Protein AF-A0A7C7V6V5-F1 (afdb_monomer_lite)

Radius of gyration: 15.03 Å; chains: 1; bounding box: 33×34×38 Å

Sequence (133 aa):
MNKLRLRRIFAPDGRTVIVALDHAVYFGPLAGLERPGKVIEQVVAAGADAVLTTAGVAARFGERLGRAGLILRADGGGTVRDPQPAGPRPILSIERALRLGADGLACMGMIGSPHESASLQLLSELVDECGRW

Secondary structure (DSSP, 8-state):
--HHHHHHHS-TTS---EEE--THHHH-S-TT-SSHHHHHHHHHHTT-SEEEE-HHHHHHHGGGGTTSEEEEE-EE---TT-SSPPPPEE---HHHHHHTT-SEEE----TTSTTHHHHHHHHHHHHHHHTT-

pLDDT: mean 94.13, std 5.76, range [59.81, 98.75]

Foldseek 3Di:
DDPVLVPLQADPVRDFAEAELACCLAAPDDVPNVPVLVVLLVVVVVPHSAYEHALVCLVVRVVSNPSHAYEHEQWDPFYPPDPDTDDIDGPDDPVSCVVSVHSYYDADQPPPDPCNVVSVVVVVVVVVRVVVD

Structure (mmCIF, N/CA/C/O backbone):
data_AF-A0A7C7V6V5-F1
#
_entry.id   AF-A0A7C7V6V5-F1
#
loop_
_atom_site.group_PDB
_atom_site.id
_atom_site.type_symbol
_atom_site.label_atom_id
_atom_site.label_alt_id
_atom_site.label_comp_id
_atom_site.label_asym_id
_atom_site.label_entity_id
_atom_site.label_seq_id
_atom_site.pdbx_PDB_ins_code
_atom_site.Cartn_x
_atom_site.Cartn_y
_atom_site.Cartn_z
_atom_site.occupancy
_atom_site.B_iso_or_equiv
_atom_site.auth_seq_id
_atom_site.auth_comp_id
_atom_site.auth_asym_id
_atom_site.auth_atom_id
_atom_site.pdbx_PDB_model_num
ATOM 1 N N . MET A 1 1 ? -8.417 16.136 3.022 1.00 59.81 1 MET A N 1
ATOM 2 C CA . MET A 1 1 ? -7.954 14.833 3.553 1.00 59.81 1 MET A CA 1
ATOM 3 C C . MET A 1 1 ? -9.113 14.131 4.255 1.00 59.81 1 MET A C 1
ATOM 5 O O . MET A 1 1 ? -9.665 14.684 5.204 1.00 59.81 1 MET A O 1
ATOM 9 N N . ASN A 1 2 ? -9.547 12.973 3.748 1.00 72.19 2 ASN A N 1
ATOM 10 C CA . ASN A 1 2 ? -10.760 12.292 4.207 1.00 72.19 2 ASN A CA 1
ATOM 11 C C . ASN A 1 2 ? -10.545 11.617 5.577 1.00 72.19 2 ASN A C 1
ATOM 13 O O . ASN A 1 2 ? -9.967 10.535 5.677 1.00 72.19 2 ASN A O 1
ATOM 17 N N . LYS A 1 3 ? -11.033 12.261 6.645 1.00 79.75 3 LYS A N 1
ATOM 18 C CA . LYS A 1 3 ? -10.884 11.772 8.026 1.00 79.75 3 LYS A CA 1
ATOM 19 C C . LYS A 1 3 ? -11.612 10.446 8.288 1.00 79.75 3 LYS A C 1
ATOM 21 O O . LYS A 1 3 ? -11.285 9.783 9.264 1.00 79.75 3 LYS A O 1
ATOM 26 N N . LEU A 1 4 ? -12.591 10.051 7.467 1.00 87.81 4 LEU A N 1
ATOM 27 C CA . LEU A 1 4 ? -13.357 8.818 7.683 1.00 87.81 4 LEU A CA 1
ATOM 28 C C . LEU A 1 4 ? -12.559 7.571 7.288 1.00 87.81 4 LEU A C 1
ATOM 30 O O . LEU A 1 4 ? -12.520 6.627 8.071 1.00 87.81 4 LEU A O 1
ATOM 34 N N . ARG A 1 5 ? -11.877 7.586 6.134 1.00 92.75 5 ARG A N 1
ATOM 35 C CA . ARG A 1 5 ? -11.033 6.460 5.683 1.00 92.75 5 ARG A CA 1
ATOM 36 C C . ARG A 1 5 ? -9.810 6.265 6.580 1.00 92.75 5 ARG A C 1
ATOM 38 O O . ARG A 1 5 ? -9.487 5.146 6.961 1.00 92.75 5 ARG A O 1
ATOM 45 N N . LEU A 1 6 ? -9.196 7.361 7.033 1.00 93.62 6 LEU A N 1
ATOM 46 C CA . LEU A 1 6 ? -8.052 7.292 7.951 1.00 93.62 6 LEU A CA 1
ATOM 47 C C . LEU A 1 6 ? -8.384 6.607 9.287 1.00 93.62 6 LEU A C 1
ATOM 49 O O . LEU A 1 6 ? -7.518 5.941 9.840 1.00 93.62 6 LEU A O 1
ATOM 53 N N . ARG A 1 7 ? -9.630 6.683 9.777 1.00 93.69 7 ARG A N 1
ATOM 54 C CA . ARG A 1 7 ? -10.069 5.971 10.999 1.00 93.69 7 ARG A CA 1
ATOM 55 C C . ARG A 1 7 ? -10.101 4.447 10.857 1.00 93.69 7 ARG A C 1
ATOM 57 O O . ARG A 1 7 ? -10.281 3.767 11.860 1.00 93.69 7 ARG A O 1
ATOM 64 N N . ARG A 1 8 ? -10.007 3.921 9.633 1.00 93.44 8 ARG A N 1
ATOM 65 C CA . ARG A 1 8 ? -9.872 2.482 9.370 1.00 93.44 8 ARG A CA 1
ATOM 66 C C . ARG A 1 8 ? -8.412 2.039 9.299 1.00 93.44 8 ARG A C 1
ATOM 68 O O . ARG A 1 8 ? -8.150 0.860 9.463 1.00 93.44 8 ARG A O 1
ATOM 75 N N . ILE A 1 9 ? -7.485 2.969 9.063 1.00 97.19 9 ILE A N 1
ATOM 76 C CA . ILE A 1 9 ? -6.042 2.695 8.993 1.00 97.19 9 ILE A CA 1
ATOM 77 C C . ILE A 1 9 ? -5.368 2.9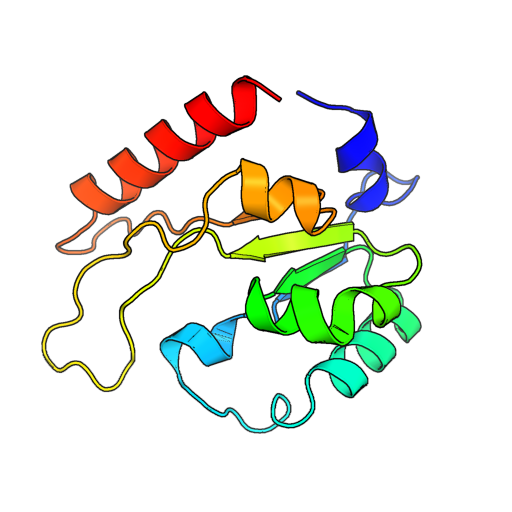47 10.346 1.00 97.19 9 ILE A C 1
ATOM 79 O O . ILE A 1 9 ? -4.469 2.206 10.724 1.00 97.19 9 ILE A O 1
ATOM 83 N N . PHE A 1 10 ? -5.788 3.981 11.076 1.00 96.88 10 PHE A N 1
ATOM 84 C CA . PHE A 1 10 ? -5.230 4.342 12.377 1.00 96.88 10 PHE A CA 1
ATOM 85 C C . PHE A 1 10 ? -6.135 3.885 13.521 1.00 96.88 10 PHE A C 1
ATOM 87 O O . PHE A 1 10 ? -7.345 4.135 13.509 1.00 96.88 10 PHE A O 1
ATOM 94 N N . ALA A 1 11 ? -5.522 3.281 14.534 1.00 95.00 11 ALA A N 1
ATOM 95 C CA . ALA A 1 11 ? -6.152 2.923 15.791 1.00 95.00 11 ALA A CA 1
ATOM 96 C C . ALA A 1 11 ? -6.553 4.177 16.605 1.00 95.00 11 ALA A C 1
ATOM 98 O O . ALA A 1 11 ? -6.087 5.290 16.327 1.00 95.00 11 ALA A O 1
ATOM 99 N N . PRO A 1 12 ? -7.416 4.038 17.635 1.00 93.25 12 PRO A N 1
ATOM 100 C CA . PRO A 1 12 ? -7.877 5.169 18.448 1.00 93.25 12 PRO A CA 1
ATOM 101 C C . PRO A 1 12 ? -6.768 5.948 19.170 1.00 93.25 12 PRO A C 1
ATOM 103 O O . PRO A 1 12 ? -6.970 7.114 19.501 1.00 93.25 12 PRO A O 1
ATOM 106 N N . ASP A 1 13 ? -5.614 5.325 19.412 1.00 95.31 13 ASP A N 1
ATOM 107 C CA . ASP A 1 13 ? -4.432 5.959 20.010 1.00 95.31 13 ASP A CA 1
ATOM 108 C C . ASP A 1 13 ? -3.603 6.776 18.995 1.00 95.31 13 ASP A C 1
ATOM 110 O O . ASP A 1 13 ? -2.578 7.361 19.351 1.00 95.31 13 ASP A O 1
ATOM 114 N N . GLY A 1 14 ? -4.043 6.826 17.733 1.00 95.25 14 GLY A N 1
ATOM 115 C CA . GLY A 1 14 ? -3.376 7.526 16.641 1.00 95.25 14 GLY A CA 1
ATOM 116 C C . GLY A 1 14 ? -2.199 6.764 16.031 1.00 95.25 14 GLY A C 1
ATOM 117 O O . GLY A 1 14 ? -1.492 7.333 15.198 1.00 95.25 14 GLY A O 1
ATOM 118 N N . ARG A 1 15 ? -1.967 5.505 16.419 1.00 96.94 15 ARG A N 1
ATOM 119 C CA . ARG A 1 15 ? -0.919 4.639 15.858 1.00 96.94 15 ARG A CA 1
ATOM 120 C C . ARG A 1 15 ? -1.508 3.680 14.825 1.00 96.94 15 ARG A C 1
ATOM 122 O O . ARG A 1 15 ? -2.721 3.591 14.661 1.00 96.94 15 ARG A O 1
ATOM 129 N N . THR A 1 16 ? -0.644 3.014 14.065 1.00 98.12 16 THR A N 1
ATOM 130 C CA . THR A 1 16 ? -1.061 2.026 13.065 1.00 98.12 16 THR A CA 1
ATOM 131 C C . THR A 1 16 ? -0.003 0.945 12.897 1.00 98.12 16 THR A C 1
ATOM 133 O O . THR A 1 16 ? 1.197 1.236 12.884 1.00 98.12 16 THR A O 1
ATOM 136 N N . VAL A 1 17 ? -0.450 -0.295 12.740 1.00 98.31 17 VAL A N 1
ATOM 137 C CA . VAL A 1 17 ? 0.339 -1.414 12.232 1.00 98.31 17 VAL A CA 1
ATOM 138 C C . VAL A 1 17 ? -0.233 -1.828 10.882 1.00 98.31 17 VAL A C 1
ATOM 140 O O . VAL A 1 17 ? -1.342 -2.356 10.789 1.00 98.31 17 VAL A O 1
ATOM 143 N N . ILE A 1 18 ? 0.552 -1.612 9.827 1.00 98.56 18 ILE A N 1
ATOM 144 C CA . ILE A 1 18 ? 0.183 -1.957 8.454 1.00 98.56 18 ILE A CA 1
ATOM 145 C C . ILE A 1 18 ? 1.024 -3.146 8.003 1.00 98.56 18 ILE A C 1
ATOM 147 O O . ILE A 1 18 ? 2.253 -3.069 7.996 1.00 98.56 18 ILE A O 1
ATOM 151 N N . VAL A 1 19 ? 0.375 -4.230 7.577 1.00 98.19 19 VAL A N 1
ATOM 152 C CA . VAL A 1 19 ? 1.073 -5.395 7.016 1.00 98.19 19 VAL A CA 1
ATOM 153 C C . VAL A 1 19 ? 1.022 -5.357 5.490 1.00 98.19 19 VAL A C 1
ATOM 155 O O . VAL A 1 19 ? -0.054 -5.368 4.891 1.00 98.19 19 VAL A O 1
ATOM 158 N N . ALA A 1 20 ? 2.193 -5.340 4.852 1.00 97.50 20 ALA A N 1
ATOM 159 C CA . ALA A 1 20 ? 2.327 -5.330 3.397 1.00 97.50 20 ALA A CA 1
ATOM 160 C C . ALA A 1 20 ? 2.397 -6.750 2.810 1.00 97.50 20 ALA A C 1
ATOM 162 O O . ALA A 1 20 ? 3.309 -7.521 3.102 1.00 97.50 20 ALA A O 1
ATOM 163 N N . LEU A 1 21 ? 1.438 -7.083 1.945 1.00 97.00 21 LEU A N 1
ATOM 164 C CA . LEU A 1 21 ? 1.233 -8.394 1.314 1.00 97.00 21 LEU A CA 1
ATOM 165 C C . LEU A 1 21 ? 1.176 -8.304 -0.224 1.00 97.00 21 LEU A C 1
ATOM 167 O O . LEU A 1 21 ? 0.650 -9.192 -0.893 1.00 97.00 21 LEU A O 1
ATOM 171 N N . ASP A 1 22 ? 1.670 -7.217 -0.806 1.00 96.12 22 ASP A N 1
ATOM 172 C CA . ASP A 1 22 ? 1.623 -6.919 -2.241 1.00 96.12 22 ASP A CA 1
ATOM 173 C C . ASP A 1 22 ? 2.877 -7.361 -3.012 1.00 96.12 22 ASP A C 1
ATOM 175 O O . ASP A 1 22 ? 2.842 -7.421 -4.237 1.00 96.12 22 ASP A O 1
ATOM 179 N N . HIS A 1 23 ? 3.946 -7.754 -2.314 1.00 93.69 23 HIS A N 1
ATOM 180 C CA . HIS A 1 23 ? 5.250 -8.166 -2.857 1.00 93.69 23 HIS A CA 1
ATOM 181 C C . HIS A 1 23 ? 5.187 -9.176 -4.014 1.00 93.69 23 HIS A C 1
ATOM 183 O O . HIS A 1 23 ? 6.009 -9.130 -4.932 1.00 93.69 23 HIS A O 1
ATOM 189 N N . ALA A 1 24 ? 4.197 -10.075 -4.006 1.00 89.88 24 ALA A N 1
ATOM 190 C CA . ALA A 1 24 ? 4.021 -11.066 -5.065 1.00 89.88 24 ALA A CA 1
ATOM 191 C C . ALA A 1 24 ? 3.784 -10.436 -6.453 1.00 89.88 24 ALA A C 1
ATOM 193 O O . ALA A 1 24 ? 4.027 -11.092 -7.464 1.00 89.88 24 ALA A O 1
ATOM 194 N N . VAL A 1 25 ? 3.371 -9.162 -6.517 1.00 89.88 25 VAL A N 1
ATOM 195 C CA . VAL A 1 25 ? 3.261 -8.408 -7.776 1.00 89.88 25 VAL A CA 1
ATOM 196 C C . VAL A 1 25 ? 4.607 -8.278 -8.495 1.00 89.88 25 VAL A C 1
ATOM 198 O O . VAL A 1 25 ? 4.641 -8.291 -9.720 1.00 89.88 25 VAL A O 1
ATOM 201 N N . TYR A 1 26 ? 5.707 -8.192 -7.742 1.00 91.50 26 TYR A N 1
ATOM 202 C CA . TYR A 1 26 ? 7.054 -7.996 -8.274 1.00 91.50 26 TYR A CA 1
ATOM 203 C C . TYR A 1 26 ? 7.862 -9.299 -8.295 1.00 91.50 26 TYR A C 1
ATOM 205 O O . TYR A 1 26 ? 8.539 -9.603 -9.278 1.00 91.50 26 TYR A O 1
ATOM 213 N N . PHE A 1 27 ? 7.770 -10.094 -7.225 1.00 92.12 27 PHE A N 1
ATOM 214 C CA . PHE A 1 27 ? 8.560 -11.319 -7.062 1.00 92.12 27 PHE A CA 1
ATOM 215 C C . PHE A 1 27 ? 7.880 -12.584 -7.615 1.00 92.12 27 PHE A C 1
ATOM 217 O O . PHE A 1 27 ? 8.537 -13.608 -7.797 1.00 92.12 27 PHE A O 1
ATOM 224 N N . GLY A 1 28 ? 6.576 -12.536 -7.905 1.00 87.38 28 GLY A N 1
ATOM 225 C CA . GLY A 1 28 ? 5.775 -13.728 -8.186 1.00 87.38 28 GLY A CA 1
ATOM 226 C C . GLY A 1 28 ? 5.390 -14.494 -6.909 1.00 87.38 28 GLY A C 1
ATOM 227 O O . GLY A 1 28 ? 5.413 -13.921 -5.820 1.00 87.38 28 GLY A O 1
ATOM 228 N N . PRO A 1 29 ? 4.994 -15.778 -7.012 1.00 83.75 29 PRO A N 1
ATOM 229 C CA . PRO A 1 29 ? 4.623 -16.589 -5.853 1.00 83.75 29 PRO A CA 1
ATOM 230 C C . PRO A 1 29 ? 5.778 -16.6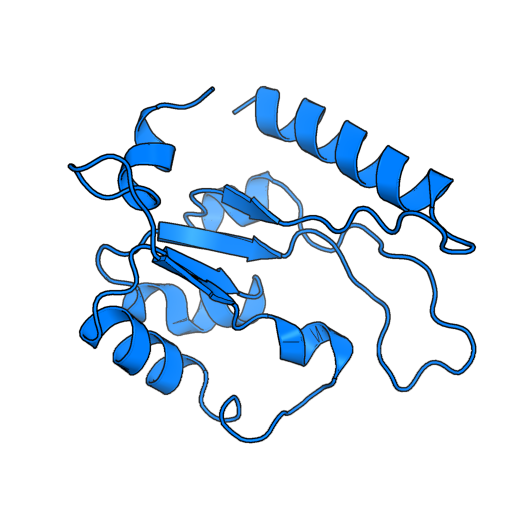81 -4.845 1.00 83.75 29 PRO A C 1
ATOM 232 O O . PRO A 1 29 ? 6.821 -17.260 -5.142 1.00 83.75 29 PRO A O 1
ATOM 235 N N . LEU A 1 30 ? 5.585 -16.098 -3.662 1.00 88.62 30 LEU A N 1
ATOM 236 C CA . LEU A 1 30 ? 6.555 -16.090 -2.570 1.00 88.62 30 LEU A CA 1
ATOM 237 C C . LEU A 1 30 ? 6.162 -17.097 -1.490 1.00 88.62 30 LEU A C 1
ATOM 239 O O . LEU A 1 30 ? 4.974 -17.276 -1.205 1.00 88.62 30 LEU A O 1
ATOM 243 N N . ALA A 1 31 ? 7.174 -17.693 -0.857 1.00 90.56 31 ALA A N 1
ATOM 244 C CA . ALA A 1 31 ? 6.977 -18.544 0.307 1.00 90.56 31 ALA A CA 1
ATOM 245 C C . ALA A 1 31 ? 6.241 -17.770 1.415 1.00 90.56 31 ALA A C 1
ATOM 247 O O . ALA A 1 31 ? 6.625 -16.651 1.757 1.00 90.56 31 ALA A O 1
ATOM 248 N N . GLY A 1 32 ? 5.169 -18.347 1.951 1.00 88.25 32 GLY A N 1
ATOM 249 C CA . GLY A 1 32 ? 4.303 -17.717 2.949 1.00 88.25 32 GLY A CA 1
ATOM 250 C C . GLY A 1 32 ? 3.178 -16.839 2.386 1.00 88.25 32 GLY A C 1
ATOM 251 O O . GLY A 1 32 ? 2.275 -16.494 3.141 1.00 88.25 32 GLY A O 1
ATOM 252 N N . LEU A 1 33 ? 3.171 -16.502 1.088 1.00 91.44 33 LEU A N 1
ATOM 253 C CA . LEU A 1 33 ? 2.093 -15.743 0.425 1.00 91.44 33 LEU A CA 1
ATOM 254 C C . LEU A 1 33 ? 1.283 -16.580 -0.576 1.00 91.44 33 LEU A C 1
ATOM 256 O O . LEU A 1 33 ? 0.460 -16.047 -1.318 1.00 91.44 33 LEU A O 1
ATOM 260 N N . GLU A 1 34 ? 1.455 -17.901 -0.585 1.00 92.44 34 GLU A N 1
ATOM 261 C CA . GLU A 1 34 ? 0.770 -18.824 -1.498 1.00 92.44 34 GLU A CA 1
ATOM 262 C C . GLU A 1 34 ? -0.740 -18.885 -1.230 1.00 92.44 34 GLU A C 1
ATOM 264 O O . GLU A 1 34 ? -1.534 -19.246 -2.100 1.00 92.44 34 GLU A O 1
ATOM 269 N N . ARG A 1 35 ? -1.150 -18.548 -0.001 1.00 94.50 35 ARG A N 1
ATOM 270 C CA . ARG A 1 35 ? -2.544 -18.549 0.458 1.00 94.50 35 ARG A CA 1
ATOM 271 C C . ARG A 1 35 ? -2.917 -17.179 1.031 1.00 94.50 35 ARG A C 1
ATOM 273 O O . ARG A 1 35 ? -3.178 -17.083 2.231 1.00 94.50 35 ARG A O 1
ATOM 280 N N . PRO A 1 36 ? -2.996 -16.124 0.201 1.00 95.00 36 PRO A N 1
ATOM 281 C CA . PRO A 1 36 ? -3.115 -14.744 0.673 1.00 95.00 36 PRO A CA 1
ATOM 282 C C . PRO A 1 36 ? -4.345 -14.517 1.560 1.00 95.00 36 PRO A C 1
ATOM 284 O O . PRO A 1 36 ? -4.252 -13.809 2.553 1.00 95.00 36 PRO A O 1
ATOM 287 N N . GLY A 1 37 ? -5.471 -15.186 1.283 1.00 96.25 37 GLY A N 1
ATOM 288 C CA . GLY A 1 37 ? -6.655 -15.110 2.143 1.00 96.25 37 GLY A CA 1
ATOM 289 C C . GLY A 1 37 ? -6.421 -15.612 3.575 1.00 96.25 37 GLY A C 1
ATOM 290 O O . GLY A 1 37 ? -6.927 -15.000 4.508 1.00 96.25 37 GLY A O 1
ATOM 291 N N . LYS A 1 38 ? -5.630 -16.681 3.767 1.00 97.31 38 LYS A N 1
ATOM 292 C CA . LYS A 1 38 ? -5.274 -17.167 5.114 1.00 97.31 38 LYS A CA 1
ATOM 293 C C . LYS A 1 38 ? -4.310 -16.215 5.813 1.00 97.31 38 LYS A C 1
ATOM 295 O O . LYS A 1 38 ? -4.456 -15.974 7.002 1.00 97.31 38 LYS A O 1
ATOM 300 N N . VAL A 1 39 ? -3.348 -15.671 5.070 1.00 97.12 39 VAL A N 1
ATOM 301 C CA . VAL A 1 39 ? -2.382 -14.709 5.615 1.00 97.12 39 VAL A CA 1
ATOM 302 C C . VAL A 1 39 ? -3.106 -13.456 6.099 1.00 97.12 39 VAL A C 1
ATOM 304 O O . VAL A 1 39 ? -2.859 -13.019 7.215 1.00 97.12 39 VAL A O 1
ATOM 307 N N . ILE A 1 40 ? -4.055 -12.932 5.312 1.00 98.12 40 ILE A N 1
ATOM 308 C CA . ILE A 1 40 ? -4.909 -11.805 5.712 1.00 98.12 40 ILE A CA 1
ATOM 309 C C . ILE A 1 40 ? -5.626 -12.108 7.035 1.00 98.12 40 ILE A C 1
ATOM 311 O O . ILE A 1 40 ? -5.527 -11.316 7.966 1.00 98.12 40 ILE A O 1
ATOM 315 N N . GLU A 1 41 ? -6.290 -13.262 7.151 1.00 98.06 41 GLU A N 1
ATOM 316 C CA . GLU A 1 41 ? -6.979 -13.657 8.392 1.00 98.06 41 GLU A CA 1
ATOM 317 C C . GLU A 1 41 ? -6.023 -13.703 9.588 1.00 98.06 41 GLU A C 1
ATOM 319 O O . GLU A 1 41 ? -6.350 -13.198 10.659 1.0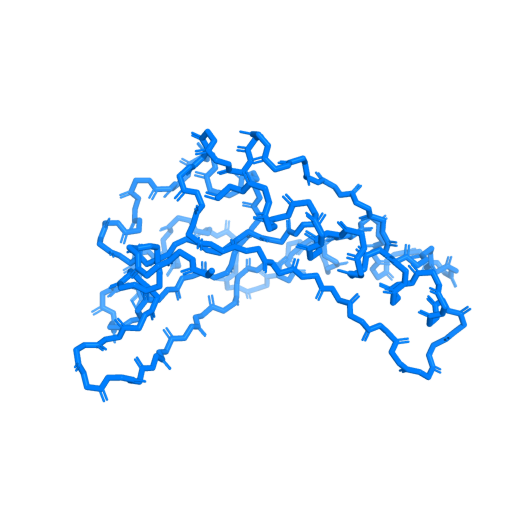0 98.06 41 GLU A O 1
ATOM 324 N N . GLN A 1 42 ? -4.833 -14.279 9.405 1.00 98.00 42 GLN A N 1
ATOM 325 C CA . GLN A 1 42 ? -3.834 -14.403 10.463 1.00 98.00 42 GLN A CA 1
ATOM 326 C C . GLN A 1 42 ? -3.325 -13.042 10.939 1.00 98.00 42 GLN A C 1
ATOM 328 O O . GLN A 1 42 ? -3.245 -12.817 12.144 1.00 98.00 42 GLN A O 1
ATOM 333 N N . VAL A 1 43 ? -2.994 -12.131 10.020 1.00 97.94 43 VAL A N 1
ATOM 334 C CA . VAL A 1 43 ? -2.436 -10.826 10.405 1.00 97.94 43 VAL A CA 1
ATOM 335 C C . VAL A 1 43 ? -3.491 -9.895 10.990 1.00 97.94 43 VAL A C 1
ATOM 337 O O . VAL A 1 43 ? -3.199 -9.173 11.939 1.00 97.94 43 VAL A O 1
ATOM 340 N N . VAL A 1 44 ? -4.733 -9.968 10.505 1.00 97.75 44 VAL A N 1
ATOM 341 C CA . VAL A 1 44 ? -5.859 -9.247 11.112 1.00 97.75 44 VAL A CA 1
ATOM 342 C C . VAL A 1 44 ? -6.152 -9.794 12.510 1.00 97.75 44 VAL A C 1
ATOM 344 O O . VAL A 1 44 ? -6.303 -9.015 13.447 1.00 97.75 44 VAL A O 1
ATOM 347 N N . ALA A 1 45 ? -6.160 -11.119 12.696 1.00 97.81 45 ALA A N 1
ATOM 348 C CA . ALA A 1 45 ? -6.331 -11.730 14.017 1.00 97.81 45 ALA A CA 1
ATOM 349 C C . ALA A 1 45 ? -5.188 -11.385 14.989 1.00 97.81 45 ALA A C 1
ATOM 351 O O . ALA A 1 45 ? -5.413 -11.307 16.195 1.00 97.81 45 ALA A O 1
ATOM 352 N N . ALA A 1 46 ? -3.980 -11.146 14.472 1.00 97.75 46 ALA A N 1
ATOM 353 C CA . ALA A 1 46 ? -2.831 -10.683 15.246 1.00 97.75 46 ALA A CA 1
ATOM 354 C C . ALA A 1 46 ? -2.870 -9.177 15.581 1.00 97.75 46 ALA A C 1
ATOM 356 O O . ALA A 1 46 ? -1.982 -8.696 16.281 1.00 97.75 46 ALA A O 1
ATOM 357 N N . GLY A 1 47 ? -3.885 -8.440 15.114 1.00 96.81 47 GLY A N 1
ATOM 358 C CA . GLY A 1 47 ? -4.094 -7.031 15.448 1.00 96.81 47 GLY A CA 1
ATOM 359 C C . GLY A 1 47 ? -3.535 -6.029 14.437 1.00 96.81 47 GLY A C 1
ATOM 360 O O . GLY A 1 47 ? -3.305 -4.885 14.810 1.00 96.81 47 GLY A O 1
ATOM 361 N N . ALA A 1 48 ? -3.303 -6.420 13.179 1.00 98.19 48 ALA A N 1
ATOM 362 C CA . ALA A 1 48 ? -2.992 -5.449 12.130 1.00 98.19 48 ALA A CA 1
ATOM 363 C C . ALA A 1 48 ? -4.172 -4.486 11.910 1.00 98.19 48 ALA A C 1
ATOM 365 O O . ALA A 1 48 ? -5.302 -4.923 11.677 1.00 98.19 48 ALA A O 1
ATOM 366 N N . ASP A 1 49 ? -3.896 -3.181 11.927 1.00 98.44 49 ASP A N 1
ATOM 367 C CA . ASP A 1 49 ? -4.905 -2.142 11.704 1.00 98.44 49 ASP A CA 1
ATOM 368 C C . ASP A 1 49 ? -5.276 -2.029 10.227 1.00 98.44 49 ASP A C 1
ATOM 370 O O . ASP A 1 49 ? -6.425 -1.751 9.891 1.00 98.44 49 ASP A O 1
ATOM 374 N N . ALA A 1 50 ? -4.318 -2.267 9.329 1.00 98.56 50 ALA A N 1
ATOM 375 C CA . ALA A 1 50 ? -4.552 -2.273 7.893 1.00 98.56 50 ALA A CA 1
ATOM 376 C C . ALA A 1 50 ? -3.662 -3.275 7.157 1.00 98.56 50 ALA A C 1
ATOM 378 O O . ALA A 1 50 ? -2.590 -3.676 7.618 1.00 98.56 50 ALA A O 1
ATOM 379 N N . VAL A 1 51 ? -4.100 -3.642 5.956 1.00 98.62 51 VAL A N 1
ATOM 380 C CA . VAL A 1 51 ? -3.336 -4.479 5.032 1.00 98.62 51 VAL A CA 1
ATOM 381 C C . VAL A 1 51 ? -3.115 -3.721 3.732 1.00 98.62 51 VAL A C 1
ATOM 383 O O . VAL A 1 51 ? -4.063 -3.234 3.115 1.00 98.62 51 VAL A O 1
ATOM 386 N N . LEU A 1 52 ? -1.858 -3.676 3.290 1.00 98.69 52 LEU A N 1
ATOM 387 C CA . LEU A 1 52 ? -1.498 -3.280 1.933 1.00 98.69 52 LEU A CA 1
ATOM 388 C C . LEU A 1 52 ? -1.468 -4.524 1.043 1.00 98.69 52 LEU A C 1
ATOM 390 O O . LEU A 1 52 ? -0.721 -5.463 1.306 1.00 98.69 52 LEU A O 1
ATOM 394 N N . THR A 1 53 ? -2.274 -4.555 -0.016 1.00 97.88 53 THR A N 1
ATOM 395 C CA . THR A 1 53 ? -2.303 -5.684 -0.954 1.00 97.88 53 THR A CA 1
ATOM 396 C C . THR A 1 53 ? -2.614 -5.249 -2.390 1.00 97.88 53 THR A C 1
ATOM 398 O O . THR A 1 53 ? -2.727 -4.063 -2.699 1.00 97.88 53 THR A O 1
ATOM 401 N N . THR A 1 54 ? -2.721 -6.208 -3.309 1.00 97.00 54 THR A N 1
ATOM 402 C CA . THR A 1 54 ? -3.072 -5.948 -4.710 1.00 97.00 54 THR A CA 1
ATOM 403 C C . THR A 1 54 ? -4.587 -5.923 -4.908 1.00 97.00 54 THR A C 1
ATOM 405 O O . THR A 1 54 ? -5.338 -6.598 -4.200 1.00 97.00 54 THR A O 1
ATOM 408 N N . ALA A 1 55 ? -5.054 -5.221 -5.944 1.00 97.62 55 ALA A N 1
ATOM 409 C CA . ALA A 1 55 ? -6.472 -5.202 -6.308 1.00 97.62 55 ALA A CA 1
ATOM 410 C C . ALA A 1 55 ? -7.050 -6.606 -6.577 1.00 97.62 55 ALA A C 1
ATOM 412 O O . ALA A 1 55 ? -8.222 -6.848 -6.304 1.00 97.62 55 ALA A O 1
ATOM 413 N N . GLY A 1 56 ? -6.244 -7.540 -7.098 1.00 96.44 56 GLY A N 1
ATOM 414 C CA . GLY A 1 56 ? -6.672 -8.922 -7.338 1.00 96.44 56 GLY A CA 1
ATOM 415 C C . GLY A 1 56 ? -6.896 -9.706 -6.044 1.00 96.44 56 GLY A C 1
ATOM 416 O O . GLY A 1 56 ? -7.915 -10.382 -5.901 1.00 96.44 56 GLY A O 1
ATOM 417 N N . VAL A 1 57 ? -5.982 -9.573 -5.078 1.00 97.00 57 VAL A N 1
ATOM 418 C CA . VAL A 1 57 ? -6.133 -10.193 -3.753 1.00 97.00 57 VAL A CA 1
ATOM 419 C C . VAL A 1 57 ? -7.332 -9.594 -3.021 1.00 97.00 57 VAL A C 1
ATOM 421 O O . VAL A 1 57 ? -8.160 -10.347 -2.512 1.00 97.00 57 VAL A O 1
ATOM 424 N N . ALA A 1 58 ? -7.481 -8.268 -3.035 1.00 98.19 58 ALA A N 1
ATOM 425 C CA . ALA A 1 58 ? -8.613 -7.589 -2.409 1.00 98.19 58 ALA A CA 1
ATOM 426 C C . ALA A 1 58 ? -9.958 -7.982 -3.040 1.00 98.19 58 ALA A C 1
ATOM 428 O O . ALA A 1 58 ? -10.893 -8.316 -2.322 1.00 98.19 58 ALA A O 1
ATOM 429 N N . ALA A 1 59 ? -10.049 -8.044 -4.371 1.00 98.12 59 ALA A N 1
ATOM 430 C CA . ALA A 1 59 ? -11.273 -8.469 -5.053 1.00 98.12 59 ALA A CA 1
ATOM 431 C C . ALA A 1 59 ? -11.699 -9.898 -4.681 1.00 98.12 59 ALA A C 1
ATOM 433 O O . ALA A 1 59 ? -12.887 -10.211 -4.674 1.00 98.12 59 ALA A O 1
ATOM 434 N N . ARG A 1 60 ? -10.737 -10.781 -4.384 1.00 98.00 60 ARG A N 1
ATOM 435 C CA . ARG A 1 60 ? -11.012 -12.184 -4.059 1.00 98.00 60 ARG A CA 1
ATOM 436 C C . ARG A 1 60 ? -11.223 -12.437 -2.566 1.00 98.00 60 ARG A C 1
ATOM 438 O O . ARG A 1 60 ? -11.971 -13.347 -2.215 1.00 98.00 60 ARG A O 1
ATOM 445 N N . PHE A 1 61 ? -10.533 -11.694 -1.706 1.00 98.00 61 PHE A N 1
ATOM 446 C CA . PHE A 1 61 ? -10.413 -11.992 -0.277 1.00 98.00 61 PHE A CA 1
ATOM 447 C C . PHE A 1 61 ? -10.706 -10.795 0.636 1.00 98.00 61 PHE A C 1
ATOM 449 O O . PHE A 1 61 ? -10.521 -10.922 1.840 1.00 98.00 61 PHE A O 1
ATOM 456 N N . GLY A 1 62 ? -11.166 -9.661 0.103 1.00 96.12 62 GLY A N 1
ATOM 457 C CA . GLY A 1 62 ? -11.373 -8.419 0.858 1.00 96.12 62 GLY A CA 1
ATOM 458 C C . GLY A 1 62 ? -12.298 -8.566 2.068 1.00 96.12 62 GLY A C 1
ATOM 459 O O . GLY A 1 62 ? -12.016 -7.996 3.114 1.00 96.12 62 GLY A O 1
ATOM 460 N N . GLU A 1 63 ? -13.316 -9.425 1.985 1.00 96.62 63 GLU A N 1
ATOM 461 C CA . GLU A 1 63 ? -14.206 -9.763 3.113 1.00 96.62 63 GLU A CA 1
ATOM 462 C C . GLU A 1 63 ? -13.442 -10.258 4.358 1.00 96.62 63 GLU A C 1
ATOM 464 O O . GLU A 1 63 ? -13.870 -10.056 5.492 1.00 96.62 63 GLU A O 1
ATOM 469 N N . ARG A 1 64 ? -12.265 -10.873 4.169 1.00 97.69 64 ARG A N 1
ATOM 470 C CA . ARG A 1 64 ? -11.429 -11.406 5.256 1.00 97.69 64 ARG A CA 1
ATOM 471 C C . ARG A 1 64 ? -10.697 -10.326 6.053 1.00 97.69 64 ARG A C 1
ATOM 473 O O . ARG A 1 64 ? -10.134 -10.635 7.097 1.00 97.69 64 ARG A O 1
ATOM 480 N N . LEU A 1 65 ? -10.701 -9.075 5.586 1.00 96.62 65 LEU A N 1
ATOM 481 C CA . LEU A 1 65 ? -10.132 -7.941 6.321 1.00 96.62 65 LEU A CA 1
ATOM 482 C C . LEU A 1 65 ? -10.979 -7.563 7.540 1.00 96.62 65 LEU A C 1
ATOM 484 O O . LEU A 1 65 ? -10.471 -6.958 8.483 1.00 96.62 65 LEU A O 1
ATOM 488 N N . GLY A 1 66 ? -12.274 -7.899 7.531 1.00 94.50 66 GLY A N 1
ATOM 489 C CA . GLY A 1 66 ? -13.209 -7.506 8.577 1.00 94.50 66 GLY A CA 1
ATOM 490 C C . GLY A 1 66 ? -13.211 -5.989 8.788 1.00 94.50 66 GLY A C 1
ATOM 491 O O . GLY A 1 66 ? -13.712 -5.225 7.963 1.00 94.50 66 GLY A O 1
ATOM 492 N N . ARG A 1 67 ? -12.663 -5.548 9.925 1.00 93.69 67 ARG A N 1
ATOM 493 C CA . ARG A 1 67 ? -12.593 -4.126 10.296 1.00 93.69 67 ARG A CA 1
ATOM 494 C C . ARG A 1 67 ? -11.280 -3.442 9.918 1.00 93.69 67 ARG A C 1
ATOM 496 O O . ARG A 1 67 ? -11.233 -2.219 10.020 1.00 93.69 67 ARG A O 1
ATOM 503 N N . ALA A 1 68 ? -10.263 -4.197 9.505 1.00 97.44 68 ALA A N 1
ATOM 504 C CA . ALA A 1 68 ? -8.980 -3.634 9.115 1.00 97.44 68 ALA A CA 1
ATOM 505 C C . ALA A 1 68 ? -9.128 -2.732 7.879 1.00 97.44 68 ALA A C 1
ATOM 507 O O . ALA A 1 68 ? -10.003 -2.935 7.025 1.00 97.44 68 ALA A O 1
ATOM 508 N N . GLY A 1 69 ? -8.272 -1.720 7.798 1.00 98.19 69 GLY A N 1
ATOM 509 C CA . GLY A 1 69 ? -8.162 -0.838 6.649 1.00 98.19 69 GLY A CA 1
ATOM 510 C C . GLY A 1 69 ? -7.626 -1.565 5.417 1.00 98.19 69 GLY A C 1
ATOM 511 O O . GLY A 1 69 ? -6.758 -2.438 5.515 1.00 98.19 69 GLY A O 1
ATOM 512 N N . LEU A 1 70 ? -8.120 -1.179 4.242 1.00 98.56 70 LEU A N 1
ATOM 513 C CA . LEU A 1 70 ? -7.642 -1.695 2.960 1.00 98.56 70 LEU A CA 1
ATOM 514 C C . LEU A 1 70 ? -6.775 -0.660 2.242 1.00 98.56 70 LEU A C 1
ATOM 516 O O . LEU A 1 70 ? -7.274 0.377 1.812 1.00 98.56 70 LEU A O 1
ATOM 520 N N . ILE A 1 71 ? -5.496 -0.967 2.036 1.00 98.75 71 ILE A N 1
ATOM 521 C CA . ILE A 1 71 ? -4.603 -0.162 1.199 1.00 98.75 71 ILE A CA 1
ATOM 522 C C . ILE A 1 71 ? -4.291 -0.954 -0.070 1.00 98.75 71 ILE A C 1
ATOM 524 O O . ILE A 1 71 ? -3.925 -2.129 -0.003 1.00 98.75 71 ILE A O 1
ATOM 528 N N . LEU A 1 72 ? -4.441 -0.330 -1.239 1.00 98.56 72 LEU A N 1
ATOM 529 C CA . LEU A 1 72 ? -4.155 -0.992 -2.513 1.00 98.56 72 LEU A CA 1
ATOM 530 C C . LEU A 1 72 ? -2.894 -0.444 -3.170 1.00 98.56 72 LEU A C 1
ATOM 532 O O . LEU A 1 72 ? -2.714 0.766 -3.294 1.00 98.56 72 LEU A O 1
ATOM 536 N N . ARG A 1 73 ? -2.049 -1.353 -3.658 1.00 98.19 73 ARG A N 1
ATOM 537 C CA . ARG A 1 73 ? -0.960 -1.024 -4.578 1.00 98.19 73 ARG A CA 1
ATOM 538 C C . ARG A 1 73 ? -1.544 -0.441 -5.870 1.00 98.19 73 ARG A C 1
ATOM 540 O O . ARG A 1 73 ? -2.304 -1.125 -6.560 1.00 98.19 73 ARG A O 1
ATOM 547 N N . ALA A 1 74 ? -1.200 0.809 -6.171 1.00 97.94 74 ALA A N 1
ATOM 548 C CA . ALA A 1 74 ? -1.698 1.548 -7.329 1.00 97.94 74 ALA A CA 1
ATOM 549 C C . ALA A 1 74 ? -0.746 1.506 -8.532 1.00 97.94 74 ALA A C 1
ATOM 551 O O . ALA A 1 74 ? -1.186 1.699 -9.667 1.00 97.94 74 ALA A O 1
ATOM 552 N N . ASP A 1 75 ? 0.532 1.210 -8.296 1.00 96.00 75 ASP A N 1
ATOM 553 C CA . ASP A 1 75 ? 1.584 1.174 -9.303 1.00 96.00 75 ASP A CA 1
ATOM 554 C C . ASP A 1 75 ? 2.314 -0.178 -9.374 1.00 96.00 75 ASP A C 1
ATOM 556 O O . ASP A 1 75 ? 2.218 -1.019 -8.482 1.00 96.00 75 ASP A O 1
ATOM 560 N N . GLY A 1 76 ? 3.016 -0.432 -10.473 1.00 93.50 76 GLY A N 1
ATOM 561 C CA . GLY A 1 76 ? 3.757 -1.673 -10.685 1.00 93.50 76 GLY A CA 1
ATOM 562 C C . GLY A 1 76 ? 4.010 -1.937 -12.162 1.00 93.50 76 GLY A C 1
ATOM 563 O O . GLY A 1 76 ? 4.334 -1.023 -12.912 1.00 93.50 76 GLY A O 1
ATOM 564 N N . GLY A 1 77 ? 3.871 -3.194 -12.585 1.00 87.94 77 GLY A N 1
ATOM 565 C CA . GLY A 1 77 ? 4.051 -3.602 -13.985 1.00 87.94 77 GLY A CA 1
ATOM 566 C C . GLY A 1 77 ? 5.454 -4.110 -14.331 1.00 87.94 77 GLY A C 1
ATOM 567 O O . GLY A 1 77 ? 5.623 -4.714 -15.385 1.00 87.94 77 GLY A O 1
ATOM 568 N N . GLY A 1 78 ? 6.428 -3.943 -13.433 1.00 88.19 78 GLY A N 1
ATOM 569 C CA . GLY A 1 78 ? 7.726 -4.620 -13.490 1.00 88.19 78 GLY A CA 1
ATOM 570 C C . GLY A 1 78 ? 7.755 -5.873 -12.611 1.00 88.19 78 GLY A C 1
ATOM 571 O O . GLY A 1 78 ? 7.017 -5.970 -11.629 1.00 88.19 78 GLY A O 1
ATOM 572 N N . THR A 1 79 ? 8.633 -6.822 -12.936 1.00 90.94 79 THR A N 1
ATOM 573 C CA . THR A 1 79 ? 8.918 -7.996 -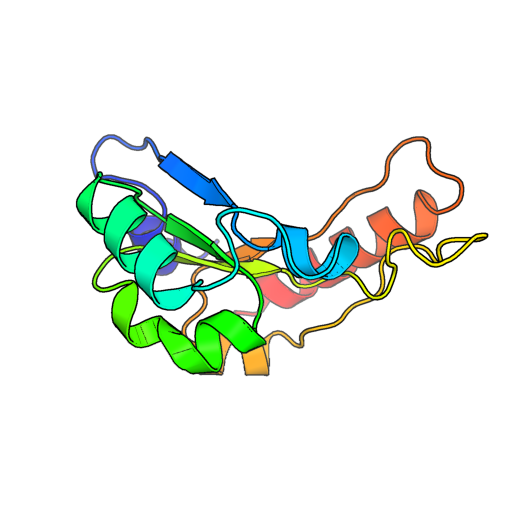12.093 1.00 90.94 79 THR A CA 1
ATOM 574 C C . THR A 1 79 ? 10.419 -8.249 -12.035 1.00 90.94 79 THR A C 1
ATOM 576 O O . THR A 1 79 ? 11.156 -7.790 -12.905 1.00 90.94 79 THR A O 1
ATOM 579 N N . VAL A 1 80 ? 10.872 -9.058 -11.077 1.00 90.31 80 VAL A N 1
ATOM 580 C CA . VAL A 1 80 ? 12.273 -9.528 -11.012 1.00 90.31 80 VAL A CA 1
ATOM 581 C C . VAL A 1 80 ? 12.734 -10.321 -12.241 1.00 90.31 80 VAL A C 1
ATOM 583 O O . VAL A 1 80 ? 13.916 -10.621 -12.367 1.00 90.31 80 VAL A O 1
ATOM 586 N N . ARG A 1 81 ? 11.812 -10.718 -13.127 1.00 89.38 81 ARG A N 1
ATOM 587 C CA . ARG A 1 81 ? 12.122 -11.490 -14.339 1.00 89.38 81 ARG A CA 1
ATOM 588 C C . ARG A 1 81 ? 12.515 -10.611 -15.520 1.00 89.38 81 ARG A C 1
ATOM 590 O O . ARG A 1 81 ? 13.010 -11.140 -16.509 1.00 89.38 81 ARG A O 1
ATOM 597 N N . ASP A 1 82 ? 12.260 -9.310 -15.434 1.00 89.06 82 ASP A N 1
ATOM 598 C CA . ASP A 1 82 ? 12.635 -8.362 -16.472 1.00 89.06 82 ASP A CA 1
ATOM 599 C C . ASP A 1 82 ? 14.118 -7.978 -16.303 1.00 89.06 82 ASP A C 1
ATOM 601 O O . ASP A 1 82 ? 14.474 -7.412 -15.266 1.00 89.06 82 ASP A O 1
ATOM 605 N N . PRO A 1 83 ? 15.003 -8.284 -17.273 1.00 83.81 83 PRO A N 1
ATOM 606 C CA . PRO A 1 83 ? 16.411 -7.894 -17.204 1.00 83.81 83 PRO A CA 1
ATOM 607 C C . PRO A 1 83 ? 16.612 -6.376 -17.325 1.00 83.81 83 PRO A C 1
ATOM 609 O O . PRO A 1 83 ? 17.685 -5.875 -16.987 1.00 83.81 83 PRO A O 1
ATOM 612 N N . GLN A 1 84 ? 15.602 -5.640 -17.797 1.00 81.38 84 GLN A N 1
ATOM 613 C CA . GLN A 1 84 ? 15.582 -4.183 -17.856 1.00 81.38 84 GLN A CA 1
ATOM 614 C C . GLN A 1 84 ? 14.246 -3.671 -17.313 1.00 81.38 84 GLN A C 1
ATOM 616 O O . GLN A 1 84 ? 13.429 -3.177 -18.090 1.00 81.38 84 GLN A O 1
ATOM 621 N N . PRO A 1 85 ? 14.021 -3.764 -15.984 1.00 75.38 85 PRO A N 1
ATOM 622 C CA . PRO A 1 85 ? 12.734 -3.453 -15.387 1.00 75.38 85 PRO A CA 1
ATOM 623 C C . PRO A 1 85 ? 12.240 -2.090 -15.847 1.00 75.38 85 PRO A C 1
ATOM 625 O O . PRO A 1 85 ? 12.864 -1.057 -15.565 1.00 75.38 85 PRO A O 1
ATOM 628 N N . ALA A 1 86 ? 11.107 -2.085 -16.545 1.00 75.06 86 ALA A N 1
ATOM 629 C CA . ALA A 1 86 ? 10.372 -0.854 -16.759 1.00 75.06 86 ALA A CA 1
ATOM 630 C C . ALA A 1 86 ? 10.055 -0.224 -15.390 1.00 75.06 86 ALA A C 1
ATOM 632 O O . ALA A 1 86 ? 9.706 -0.920 -14.432 1.00 75.06 86 ALA A O 1
ATOM 633 N N . GLY A 1 87 ? 10.200 1.099 -15.288 1.00 82.12 87 GLY A N 1
ATOM 634 C CA . GLY A 1 87 ? 9.796 1.834 -14.092 1.00 82.12 87 GLY A CA 1
ATOM 635 C C . GLY A 1 87 ? 8.314 1.615 -13.771 1.00 82.12 87 GLY A C 1
ATOM 636 O O . GLY A 1 87 ? 7.551 1.222 -14.661 1.00 82.12 87 GLY A O 1
ATOM 637 N N . PRO A 1 88 ? 7.885 1.884 -12.525 1.00 88.81 88 PRO A N 1
ATOM 638 C CA . PRO A 1 88 ? 6.501 1.673 -12.129 1.00 88.81 88 PRO A CA 1
ATOM 639 C C . PRO A 1 88 ? 5.537 2.422 -13.058 1.00 88.81 88 PRO A C 1
ATOM 641 O O . PRO A 1 88 ? 5.800 3.532 -13.534 1.00 88.81 88 PRO A O 1
A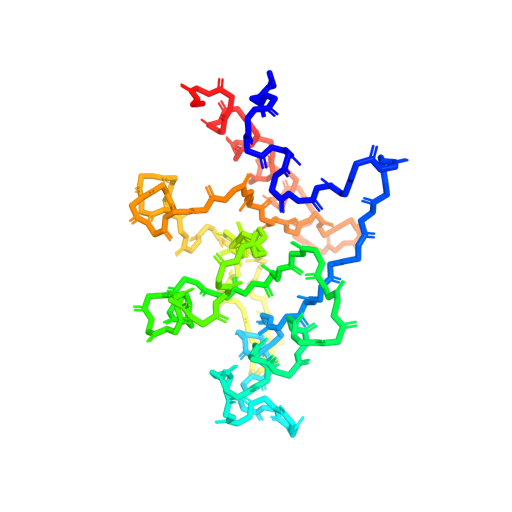TOM 644 N N . ARG A 1 89 ? 4.416 1.768 -13.343 1.00 92.75 89 ARG A N 1
ATOM 645 C CA . ARG A 1 89 ? 3.294 2.275 -14.131 1.00 92.75 89 ARG A CA 1
ATOM 646 C C . ARG A 1 89 ? 2.018 2.191 -13.303 1.00 92.75 89 ARG A C 1
ATOM 648 O O . ARG A 1 89 ? 1.929 1.303 -12.456 1.00 92.75 89 ARG A O 1
ATOM 655 N N . PRO A 1 90 ? 1.020 3.048 -13.555 1.00 95.44 90 PRO A N 1
ATOM 656 C CA . PRO A 1 90 ? -0.289 2.892 -12.940 1.00 95.44 90 PRO A CA 1
ATOM 657 C C . PRO A 1 90 ? -0.899 1.545 -13.347 1.00 95.44 90 PRO A C 1
ATOM 659 O O . PRO A 1 90 ? -0.955 1.205 -14.529 1.00 95.44 90 PRO A O 1
ATOM 662 N N . ILE A 1 91 ? -1.363 0.777 -12.363 1.00 95.62 91 ILE A N 1
ATOM 663 C CA . ILE A 1 91 ? -2.017 -0.529 -12.563 1.00 95.62 91 ILE A CA 1
ATOM 664 C C . ILE A 1 91 ? -3.443 -0.572 -11.993 1.00 95.62 91 ILE A C 1
ATOM 666 O O . ILE A 1 91 ? -4.134 -1.588 -12.113 1.00 95.62 91 ILE A O 1
ATOM 670 N N . LEU A 1 92 ? -3.896 0.517 -11.365 1.00 97.06 92 LEU A N 1
ATOM 671 C CA . LEU A 1 92 ? -5.202 0.620 -10.725 1.00 97.06 92 LEU A CA 1
ATOM 672 C C . LEU A 1 92 ? -5.749 2.052 -10.814 1.00 97.06 92 LEU A C 1
ATOM 674 O O . LEU A 1 92 ? -5.131 2.981 -10.311 1.00 97.06 92 LEU A O 1
ATOM 678 N N . SER A 1 93 ? -6.941 2.209 -11.392 1.00 97.00 93 SER A N 1
ATOM 679 C CA . SER A 1 93 ? -7.717 3.461 -11.360 1.00 97.00 93 SER A CA 1
ATOM 680 C C . SER A 1 93 ? -8.345 3.701 -9.983 1.00 97.00 93 SER A C 1
ATOM 682 O O . SER A 1 93 ? -8.773 2.730 -9.339 1.00 97.00 93 SER A O 1
ATOM 684 N N . ILE A 1 94 ? -8.545 4.961 -9.590 1.00 97.06 94 ILE A N 1
ATOM 685 C CA . ILE A 1 94 ? -9.185 5.305 -8.312 1.00 97.06 94 ILE A CA 1
ATOM 686 C C . ILE A 1 94 ? -10.608 4.761 -8.205 1.00 97.06 94 ILE A C 1
ATOM 688 O O . ILE A 1 94 ? -10.970 4.201 -7.174 1.00 97.06 94 ILE A O 1
ATOM 692 N N . GLU A 1 95 ? -11.413 4.824 -9.262 1.00 97.81 95 GLU A N 1
ATOM 693 C CA . GLU A 1 95 ? -12.800 4.346 -9.233 1.00 97.81 95 GLU A CA 1
ATOM 694 C C . GLU A 1 95 ? -12.864 2.851 -8.924 1.00 97.81 95 GLU A C 1
ATOM 696 O O . GLU A 1 95 ? -13.721 2.391 -8.167 1.00 97.81 95 GLU A O 1
ATOM 701 N N . ARG A 1 96 ? -11.930 2.073 -9.481 1.00 97.94 96 ARG A N 1
ATOM 702 C CA . ARG A 1 96 ? -11.806 0.647 -9.167 1.00 97.94 96 ARG A CA 1
ATOM 703 C C . ARG A 1 96 ? -11.357 0.432 -7.725 1.00 97.94 96 ARG A C 1
ATOM 705 O O . ARG A 1 96 ? -11.897 -0.458 -7.075 1.00 97.94 96 ARG A O 1
ATOM 712 N N . ALA A 1 97 ? -10.417 1.227 -7.218 1.00 98.12 97 ALA A N 1
ATOM 713 C CA . ALA A 1 97 ? -10.007 1.151 -5.818 1.00 98.12 97 ALA A CA 1
ATOM 714 C C . ALA A 1 97 ? -11.176 1.448 -4.863 1.00 98.12 97 ALA A C 1
ATOM 716 O O . AL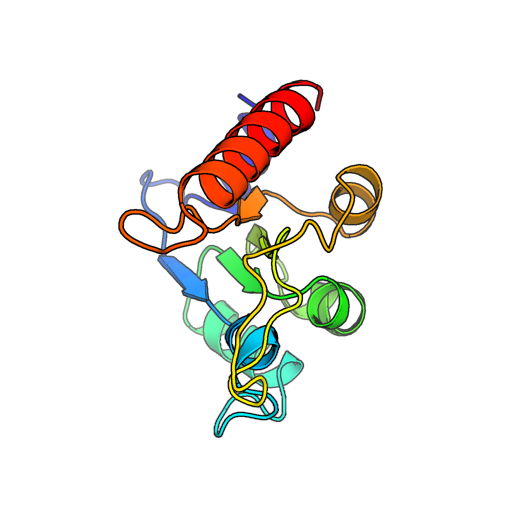A A 1 97 ? -11.418 0.691 -3.925 1.00 98.12 97 ALA A O 1
ATOM 717 N N . LEU A 1 98 ? -11.959 2.488 -5.156 1.00 97.12 98 LEU A N 1
ATOM 718 C CA . LEU A 1 98 ? -13.150 2.860 -4.396 1.00 97.12 98 LEU A CA 1
ATOM 719 C C . LEU A 1 98 ? -14.221 1.766 -4.428 1.00 97.12 98 LEU A C 1
ATOM 721 O O . LEU A 1 98 ? -14.785 1.441 -3.387 1.00 97.12 98 LEU A O 1
ATOM 725 N N . ARG A 1 99 ? -14.463 1.142 -5.590 1.00 97.69 99 ARG A N 1
ATOM 726 C CA . ARG A 1 99 ? -15.384 -0.007 -5.711 1.00 97.69 99 ARG A CA 1
ATOM 727 C C . ARG A 1 99 ? -14.946 -1.213 -4.883 1.00 97.69 99 ARG A C 1
ATOM 729 O O . ARG A 1 99 ? -15.797 -1.968 -4.430 1.00 97.69 99 ARG A O 1
ATOM 736 N N . LEU A 1 100 ? -13.640 -1.395 -4.697 1.00 98.00 100 LEU A N 1
ATOM 737 C CA . LEU A 1 100 ? -13.078 -2.442 -3.841 1.00 98.00 100 LEU A CA 1
ATOM 738 C C . LEU A 1 100 ? -13.073 -2.062 -2.352 1.00 98.00 100 LEU A C 1
ATOM 740 O O . LEU A 1 100 ? -12.646 -2.870 -1.534 1.00 98.00 100 LEU A O 1
ATOM 744 N N . GLY A 1 101 ? -13.535 -0.860 -1.996 1.00 96.56 101 GLY A N 1
ATOM 745 C CA . GLY A 1 101 ? -13.583 -0.390 -0.613 1.00 96.56 101 GLY A CA 1
ATOM 746 C C . GLY A 1 101 ? -12.227 0.051 -0.064 1.00 96.56 101 GLY A C 1
ATOM 747 O O . GLY A 1 101 ? -12.009 -0.048 1.138 1.00 96.56 101 GLY A O 1
ATOM 748 N N . ALA A 1 102 ? -11.305 0.502 -0.920 1.00 97.88 102 ALA A N 1
ATOM 749 C CA . ALA A 1 102 ? -9.999 0.972 -0.471 1.00 97.88 102 ALA A CA 1
ATOM 750 C C . ALA A 1 102 ? -10.107 2.204 0.448 1.00 97.88 102 ALA A C 1
ATOM 752 O O . ALA A 1 102 ? -10.805 3.178 0.152 1.00 97.88 102 ALA A O 1
ATOM 753 N N . ASP A 1 103 ? -9.344 2.165 1.535 1.00 97.75 103 ASP A N 1
ATOM 754 C CA . ASP A 1 103 ? -9.156 3.249 2.497 1.00 97.75 103 ASP A CA 1
ATOM 755 C C . ASP A 1 103 ? -7.926 4.107 2.165 1.00 97.75 103 ASP A C 1
ATOM 757 O O . ASP A 1 103 ? -7.845 5.269 2.569 1.00 97.75 103 ASP A O 1
ATOM 761 N N . GLY A 1 104 ? -6.987 3.555 1.393 1.00 97.38 104 GLY A N 1
ATOM 762 C CA . GLY A 1 104 ? -5.805 4.254 0.905 1.00 97.38 104 GLY A CA 1
ATOM 763 C C . GLY A 1 104 ? -5.183 3.578 -0.313 1.00 97.38 104 GLY A C 1
ATOM 764 O O . GLY A 1 104 ? -5.516 2.443 -0.661 1.00 97.38 104 GLY A O 1
ATOM 765 N N . LEU A 1 105 ? -4.251 4.282 -0.949 1.00 97.94 105 LEU A N 1
ATOM 766 C CA . LEU A 1 105 ? -3.453 3.771 -2.057 1.00 97.94 105 LEU A CA 1
ATOM 767 C C . LEU A 1 105 ? -1.965 3.901 -1.756 1.00 97.94 105 LEU A C 1
ATOM 769 O O . LEU A 1 105 ? -1.541 4.851 -1.102 1.00 97.94 105 LEU A O 1
ATOM 773 N N . ALA A 1 106 ? -1.186 2.947 -2.255 1.00 97.69 106 ALA A N 1
ATOM 774 C CA . ALA A 1 106 ? 0.267 2.953 -2.180 1.00 97.69 106 ALA A CA 1
ATOM 775 C C . ALA A 1 106 ? 0.867 3.079 -3.582 1.00 97.69 106 ALA A C 1
ATOM 777 O O . ALA A 1 106 ? 0.511 2.317 -4.482 1.00 97.69 106 ALA A O 1
ATOM 778 N N . CYS A 1 107 ? 1.804 4.013 -3.732 1.00 96.69 107 CYS A N 1
ATOM 779 C CA . CYS A 1 107 ? 2.593 4.239 -4.938 1.00 96.69 107 CYS A CA 1
ATOM 780 C C . CYS A 1 107 ? 4.075 4.296 -4.561 1.00 96.69 107 CYS A C 1
ATOM 782 O O . CYS A 1 107 ? 4.416 4.814 -3.495 1.00 96.69 107 CYS A O 1
ATOM 784 N N . MET A 1 108 ? 4.962 3.759 -5.393 1.00 93.69 108 MET A N 1
ATOM 785 C CA . MET A 1 108 ? 6.403 3.861 -5.192 1.00 93.69 108 MET A CA 1
ATOM 786 C C . MET A 1 108 ? 6.941 5.171 -5.775 1.00 93.69 108 MET A C 1
ATOM 788 O O . MET A 1 108 ? 6.716 5.482 -6.941 1.00 93.69 108 MET A O 1
ATOM 792 N N . GLY A 1 109 ? 7.720 5.904 -4.978 1.00 94.31 109 GLY A N 1
ATOM 793 C CA . GLY A 1 109 ? 8.629 6.944 -5.466 1.00 94.31 109 GLY A CA 1
ATOM 794 C C . GLY A 1 109 ? 10.047 6.382 -5.522 1.00 94.31 109 GLY A C 1
ATOM 795 O O . GLY A 1 109 ? 10.662 6.155 -4.483 1.00 94.31 109 GLY A O 1
ATOM 796 N N . MET A 1 110 ? 10.567 6.121 -6.720 1.00 91.88 110 MET A N 1
ATOM 797 C CA . MET A 1 110 ? 11.836 5.414 -6.930 1.00 91.88 110 MET A CA 1
ATOM 798 C C . MET A 1 110 ? 13.019 6.387 -6.993 1.00 91.88 110 MET A C 1
ATOM 800 O O . MET A 1 110 ? 13.672 6.524 -8.032 1.00 91.88 110 MET A O 1
ATOM 804 N N . ILE A 1 111 ? 13.277 7.071 -5.876 1.00 94.06 111 ILE A N 1
ATOM 805 C CA . ILE A 1 111 ? 14.367 8.048 -5.737 1.00 94.06 111 ILE A CA 1
ATOM 806 C C . ILE A 1 111 ? 15.723 7.372 -5.996 1.00 94.06 111 ILE A C 1
ATOM 808 O O . ILE A 1 111 ? 15.990 6.278 -5.499 1.00 94.06 111 ILE A O 1
ATOM 812 N N . GLY A 1 112 ? 16.571 8.011 -6.798 1.00 93.94 112 GLY A N 1
ATOM 813 C CA . GLY A 1 112 ? 17.885 7.526 -7.214 1.00 93.94 112 GLY A CA 1
ATOM 814 C C . GLY A 1 112 ? 17.859 6.457 -8.309 1.00 93.94 112 GLY A C 1
ATOM 815 O O . GLY A 1 112 ? 18.919 5.983 -8.717 1.00 93.94 112 GLY A O 1
ATOM 816 N N . SER A 1 113 ? 16.683 6.058 -8.802 1.00 91.25 113 SER A N 1
ATOM 817 C CA . SER A 1 113 ? 16.580 5.102 -9.909 1.00 91.25 113 SER A CA 1
ATOM 818 C C . SER A 1 113 ? 16.638 5.796 -11.279 1.00 91.25 113 SER A C 1
ATOM 820 O O . SER A 1 113 ? 16.269 6.967 -11.389 1.00 91.25 113 SER A O 1
ATOM 822 N N . PRO A 1 114 ? 16.966 5.069 -12.366 1.00 92.00 114 PRO A N 1
ATOM 823 C CA . PRO A 1 114 ? 16.812 5.582 -13.733 1.00 92.00 114 PRO A CA 1
ATOM 824 C C . PRO A 1 114 ? 15.381 6.028 -14.084 1.00 92.00 114 PRO A C 1
ATOM 826 O O . PRO A 1 114 ? 15.181 6.744 -15.060 1.00 92.00 114 PRO A O 1
ATOM 829 N N . HIS A 1 115 ? 14.387 5.612 -13.291 1.00 91.62 115 HIS A N 1
ATOM 830 C CA . HIS A 1 115 ? 12.970 5.921 -13.477 1.00 91.62 115 HIS A CA 1
ATOM 831 C C . HIS A 1 115 ? 12.438 6.928 -12.447 1.00 91.62 115 HIS A C 1
ATOM 833 O O . HIS A 1 115 ? 11.222 7.073 -12.323 1.00 91.62 115 HIS A O 1
ATOM 839 N N . GLU A 1 116 ? 13.316 7.615 -11.704 1.00 94.94 116 GLU A N 1
ATOM 840 C CA . GLU A 1 116 ? 12.944 8.538 -10.623 1.00 94.94 116 GLU A CA 1
ATOM 841 C C . GLU A 1 116 ? 11.897 9.555 -11.083 1.00 94.94 116 GLU A C 1
ATOM 843 O O . GLU A 1 116 ? 10.790 9.568 -10.546 1.00 94.94 116 GLU A O 1
ATOM 848 N N . SER A 1 117 ? 12.210 10.342 -12.119 1.00 95.56 117 SER A N 1
ATOM 849 C CA . SER A 1 117 ? 11.327 11.403 -12.617 1.00 95.56 117 SER A CA 1
ATOM 850 C C . SER A 1 117 ? 9.934 10.874 -12.978 1.00 95.56 117 SER A C 1
ATOM 852 O O . SER A 1 117 ? 8.937 11.436 -12.533 1.00 95.56 117 SER A O 1
ATOM 854 N N . ALA A 1 118 ? 9.856 9.744 -13.688 1.00 94.12 118 ALA A N 1
ATOM 855 C CA . ALA A 1 118 ? 8.583 9.126 -14.054 1.00 94.12 118 ALA A CA 1
ATOM 856 C C . ALA A 1 118 ? 7.805 8.605 -12.831 1.00 94.12 118 ALA A C 1
ATOM 858 O O . ALA A 1 118 ? 6.591 8.774 -12.754 1.00 94.12 118 ALA A O 1
ATOM 859 N N . SER A 1 119 ? 8.487 7.989 -11.859 1.00 95.56 119 SER A N 1
ATOM 860 C CA . SER A 1 119 ? 7.838 7.480 -10.641 1.00 95.56 119 SER A CA 1
ATOM 861 C C . SER A 1 119 ? 7.324 8.600 -9.728 1.00 95.56 119 SER A C 1
ATOM 863 O O . SER A 1 119 ? 6.239 8.487 -9.164 1.00 95.56 119 SER A O 1
ATOM 865 N N . LEU A 1 120 ? 8.065 9.708 -9.617 1.00 97.00 120 LEU A N 1
ATOM 866 C CA . LEU A 1 120 ? 7.654 10.873 -8.835 1.00 97.00 120 LEU A CA 1
ATOM 867 C C . LEU A 1 120 ? 6.523 11.642 -9.523 1.00 97.00 120 LEU A C 1
ATOM 869 O O . LEU A 1 120 ? 5.618 12.120 -8.842 1.00 97.00 120 LEU A O 1
ATOM 873 N N . GLN A 1 121 ? 6.531 11.709 -10.858 1.00 96.75 121 GLN A N 1
ATOM 874 C CA . GLN A 1 121 ? 5.408 12.247 -11.623 1.00 96.75 121 GLN A CA 1
ATOM 875 C C . GLN A 1 121 ? 4.136 11.425 -11.378 1.00 96.75 121 GLN A C 1
ATOM 877 O O . GLN A 1 121 ? 3.114 11.998 -11.009 1.00 96.75 121 GLN A O 1
ATOM 882 N N . LEU A 1 122 ? 4.213 10.094 -11.495 1.00 96.25 122 LEU A N 1
ATOM 883 C CA . LEU A 1 122 ? 3.086 9.202 -11.204 1.00 96.25 122 LEU A CA 1
ATOM 884 C C . LEU A 1 122 ? 2.560 9.392 -9.774 1.00 96.25 122 LEU A C 1
ATOM 886 O O . LEU A 1 122 ? 1.351 9.458 -9.563 1.00 96.25 122 LEU A O 1
ATOM 890 N N . LEU A 1 123 ? 3.459 9.505 -8.792 1.00 96.94 123 LEU A N 1
ATOM 891 C CA . LEU A 1 123 ? 3.081 9.770 -7.406 1.00 96.94 123 LEU A CA 1
ATOM 892 C C . LEU A 1 123 ? 2.314 11.095 -7.279 1.00 96.94 123 LEU A C 1
ATOM 894 O O . LEU A 1 123 ? 1.286 11.132 -6.606 1.00 96.94 123 LEU A O 1
ATOM 898 N N . SER A 1 124 ? 2.788 12.163 -7.928 1.00 97.31 124 SER A N 1
ATOM 899 C CA . SER A 1 124 ? 2.123 13.473 -7.915 1.00 97.31 124 SER A CA 1
ATOM 900 C C . SER A 1 124 ? 0.732 13.414 -8.546 1.00 97.31 124 SER A C 1
ATOM 902 O O . SER A 1 124 ? -0.234 13.876 -7.944 1.00 97.31 124 SER A O 1
ATOM 904 N N . GLU A 1 125 ? 0.614 12.803 -9.726 1.00 96.62 125 GLU A N 1
ATOM 905 C CA . GLU A 1 125 ? -0.662 12.640 -10.432 1.00 96.62 125 GLU A CA 1
ATOM 906 C C . GLU A 1 125 ? -1.668 11.843 -9.590 1.00 96.62 125 GLU A C 1
ATOM 908 O O . GLU A 1 125 ? -2.835 12.227 -9.474 1.00 96.62 125 GLU A O 1
ATOM 913 N N . LEU A 1 126 ? -1.205 10.773 -8.934 1.00 96.94 126 LEU A N 1
ATOM 914 C CA . LEU A 1 126 ? -2.043 9.958 -8.060 1.00 96.94 126 LEU A CA 1
ATOM 915 C C . LEU A 1 126 ? -2.519 10.740 -6.828 1.00 96.94 126 LEU A C 1
ATOM 917 O O . LEU A 1 126 ? -3.670 10.581 -6.418 1.00 96.94 126 LEU A O 1
ATOM 921 N N . VAL A 1 127 ? -1.666 11.583 -6.235 1.00 96.25 127 VAL A N 1
ATOM 922 C CA . VAL A 1 127 ? -2.041 12.450 -5.103 1.00 96.25 127 VAL A CA 1
ATOM 923 C C . VAL A 1 127 ? -3.135 13.435 -5.515 1.00 96.25 127 VAL A C 1
ATOM 925 O O . VAL A 1 127 ? -4.150 13.531 -4.817 1.00 96.25 127 VAL A O 1
ATOM 928 N N . ASP A 1 128 ? -2.972 14.108 -6.654 1.00 96.81 128 ASP A N 1
ATOM 929 C CA . ASP A 1 128 ? -3.964 15.051 -7.181 1.00 96.81 128 ASP A CA 1
ATOM 930 C C . ASP A 1 128 ? -5.292 14.359 -7.502 1.00 96.81 128 ASP A C 1
ATOM 932 O O . ASP A 1 128 ? -6.373 14.901 -7.254 1.00 96.81 128 ASP A O 1
ATOM 936 N N . GLU A 1 129 ? -5.235 13.137 -8.029 1.00 96.06 129 GLU A N 1
ATOM 937 C CA . GLU A 1 129 ? -6.422 12.341 -8.308 1.00 96.06 129 GLU A CA 1
ATOM 938 C C . GLU A 1 129 ? -7.135 11.867 -7.042 1.00 96.06 129 GLU A C 1
ATOM 940 O O . GLU A 1 129 ? -8.351 12.040 -6.927 1.00 96.06 129 GLU A O 1
ATOM 945 N N . CYS A 1 130 ? -6.399 11.357 -6.055 1.00 95.12 130 CYS A N 1
ATOM 946 C CA . CYS A 1 130 ? -6.959 10.990 -4.756 1.00 95.12 130 CYS A CA 1
ATOM 947 C C . CYS A 1 130 ? -7.590 12.192 -4.043 1.00 95.12 130 CYS A C 1
ATOM 949 O O . CYS A 1 130 ? -8.588 12.030 -3.345 1.00 95.12 130 CYS A O 1
ATOM 951 N N . GLY A 1 131 ? -7.045 13.398 -4.237 1.00 93.31 131 GLY A N 1
ATOM 952 C CA . GLY A 1 131 ? -7.565 14.642 -3.668 1.00 93.31 131 GLY A CA 1
ATOM 953 C C . GLY A 1 131 ? -8.984 15.012 -4.118 1.00 93.31 131 GLY A C 1
ATOM 954 O O . GLY A 1 131 ? -9.630 15.828 -3.459 1.00 93.31 131 GLY A O 1
ATOM 955 N N . ARG A 1 132 ? -9.490 14.399 -5.197 1.00 93.19 132 ARG A N 1
ATOM 956 C CA . ARG A 1 132 ? -10.855 14.608 -5.706 1.00 93.19 132 ARG A CA 1
ATOM 957 C C . ARG A 1 132 ? -11.933 13.795 -4.966 1.00 93.19 132 ARG A C 1
ATOM 959 O O . ARG A 1 132 ? -13.113 14.010 -5.239 1.00 93.19 132 ARG A O 1
ATOM 966 N N . TRP A 1 133 ? -11.555 12.891 -4.052 1.00 89.94 133 TRP A N 1
ATOM 967 C CA . TRP A 1 133 ? -12.434 11.898 -3.398 1.00 89.94 133 TRP A CA 1
ATOM 968 C C . TRP A 1 133 ? -12.331 11.870 -1.859 1.00 89.94 133 TRP A C 1
ATOM 970 O O . TRP A 1 133 ? -13.180 11.200 -1.212 1.00 89.94 133 TRP A O 1
#